Protein AF-A0A379VLS4-F1 (afdb_monomer)

Nearest PDB structures (foldseek):
  3vys-assembly1_B  TM=9.649E-01  e=8.022E-12  Thermococcus kodakarensis KOD1
  1n9g-assembly1_A  TM=3.767E-01  e=4.048E-01  Candida tropicalis
  4w99-assembly1_B  TM=3.694E-01  e=4.615E-01  Candida tropicalis
  4was-assembly2_C-2  TM=3.871E-01  e=5.617E-01  Candida tropicalis
  9jqf-assembly1_A  TM=4.203E-01  e=7.301E-01  Campylobacter jejuni

Secondary structure (DSSP, 8-state):
--S--B------HHHHHHHHHHSTT-----EEEEHHHHHHHTTGGGHHHHHHH---EEEE-SSHHHHHHHHHHHHHHHHTT---EEETTTTT--TT--HHHHHHHHHHEEE-S-EEETTTEEETT--EEE-GGGGGGBHHHHH------S-------TT---

InterPro domains:
  IPR002780 Hydrogenase formation HypD protein [PF01924] (2-148)
  IPR002780 Hydrogenase formation HypD protein [PTHR30149] (2-149)
  IPR002780 Hydrogenase formation HypD protein [TIGR00075] (2-152)
  IPR042243 HypD, domain 1 [G3DSA:3.40.50.11750] (2-98)

Solvent-accessible surface area (backbone atoms only — not comparable to full-atom values): 9445 Å² total; per-residue (Å²): 137,92,86,65,67,44,77,72,78,59,78,58,67,65,55,50,55,49,55,52,68,69,40,91,83,55,85,75,73,60,44,81,40,62,37,75,62,26,30,40,55,11,54,63,74,51,44,58,44,18,73,76,67,62,25,26,33,22,32,14,45,87,50,75,67,36,44,53,51,26,50,49,54,52,51,53,30,57,75,68,74,47,45,50,75,45,66,69,29,56,93,71,33,42,56,77,26,31,64,69,59,49,50,56,46,57,67,44,36,41,76,51,55,60,28,79,40,90,72,73,46,73,40,72,65,35,13,42,42,62,26,83,93,45,44,88,29,34,34,56,80,71,66,58,73,76,77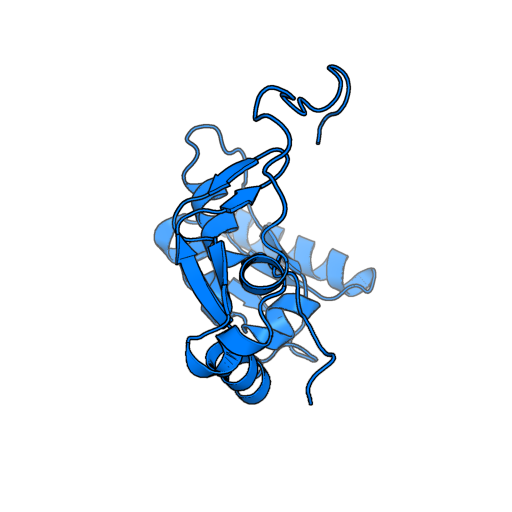,72,71,93,80,66,78,80,61,57,58,99,84,54,94,90

pLDDT: mean 89.4, std 14.25, range [38.03, 98.62]

Organism: Salmonella enterica I (NCBI:txid59201)

Foldseek 3Di:
DQPAADADPDWDDLLVVVLLLPPPPRPAQAEAAEQPVLLAAAQQSCFCCCVVRVHAYEDFYDDPVRVVVRVVVNVVCVVVSHHGYYYSPVVRGHRRHDPVNVVVCVQFKDFDAWDQDVPSGIRGSTDIDTDPVNCSRHPCVVVVDPDPPPPPPVPPPPPDPD

Mean predicted aligned error: 6.25 Å

Radius of gyration: 18.75 Å; Cα contacts (8 Å, |Δi|>4): 234; chains: 1; bounding box: 45×38×51 Å

Structure (mmCIF, N/CA/C/O backbone):
data_AF-A0A379VLS4-F1
#
_entry.id   AF-A0A379VLS4-F1
#
loop_
_atom_site.group_PDB
_atom_site.id
_atom_site.type_symbol
_atom_site.label_atom_id
_atom_site.label_alt_id
_atom_site.label_comp_id
_atom_site.label_asym_id
_atom_site.label_entity_id
_atom_site.label_seq_id
_atom_site.pdbx_PDB_ins_code
_atom_site.Cartn_x
_atom_site.Cartn_y
_atom_site.Cartn_z
_atom_site.occupancy
_atom_site.B_iso_or_equiv
_atom_site.auth_seq_id
_atom_site.auth_comp_id
_atom_site.auth_asym_id
_atom_site.auth_atom_id
_atom_site.pdbx_PDB_model_num
ATOM 1 N N . MET A 1 1 ? 10.673 1.937 -29.625 1.00 67.00 1 MET A N 1
ATOM 2 C CA . MET A 1 1 ? 10.418 3.346 -29.246 1.00 67.00 1 MET A CA 1
ATOM 3 C C . MET A 1 1 ? 11.750 3.988 -28.881 1.00 67.00 1 MET A C 1
ATOM 5 O O . MET A 1 1 ? 12.543 3.306 -28.250 1.00 67.00 1 MET A O 1
ATOM 9 N N . ARG A 1 2 ? 12.040 5.216 -29.335 1.00 85.44 2 ARG A N 1
ATOM 10 C CA . ARG A 1 2 ? 13.337 5.902 -29.092 1.00 85.44 2 ARG A CA 1
ATOM 11 C C . ARG A 1 2 ? 13.199 7.279 -28.425 1.00 85.44 2 ARG A C 1
ATOM 13 O O . ARG A 1 2 ? 14.194 7.945 -28.205 1.00 85.44 2 ARG A O 1
ATOM 20 N N . ASN A 1 3 ? 11.975 7.712 -28.157 1.00 93.44 3 ASN A N 1
ATOM 21 C CA . ASN A 1 3 ? 11.623 9.060 -27.710 1.00 93.44 3 ASN A CA 1
ATOM 22 C C . ASN A 1 3 ? 10.616 9.020 -26.549 1.00 93.44 3 ASN A C 1
ATOM 24 O O . ASN A 1 3 ? 9.793 9.919 -26.408 1.00 93.44 3 ASN A O 1
ATOM 28 N N . PHE A 1 4 ? 10.645 7.942 -25.768 1.00 96.00 4 PHE A N 1
ATOM 29 C CA . PHE A 1 4 ? 9.843 7.779 -24.564 1.00 96.00 4 PHE A CA 1
ATOM 30 C C . PHE A 1 4 ? 10.801 7.620 -23.390 1.00 96.00 4 PHE A C 1
ATOM 32 O O . PHE A 1 4 ? 11.664 6.744 -23.432 1.00 96.00 4 PHE A O 1
ATOM 39 N N . TYR A 1 5 ? 10.639 8.471 -22.382 1.00 95.88 5 TYR A N 1
ATOM 40 C CA . TYR A 1 5 ? 11.422 8.461 -21.155 1.00 95.88 5 TYR A CA 1
ATOM 41 C C . TYR A 1 5 ? 10.484 8.664 -19.970 1.00 95.88 5 TYR A C 1
ATOM 43 O O . TYR A 1 5 ? 9.456 9.332 -20.092 1.00 95.88 5 TYR A O 1
ATOM 51 N N . PHE A 1 6 ? 10.855 8.095 -18.835 1.00 94.50 6 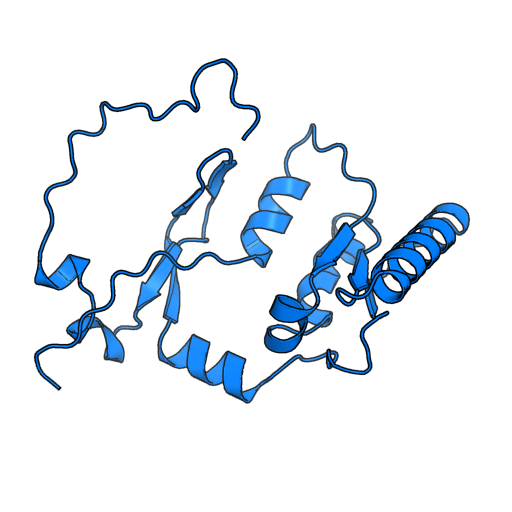PHE A N 1
ATOM 52 C CA . PHE A 1 6 ? 10.087 8.083 -17.609 1.00 94.50 6 PHE A CA 1
ATOM 53 C C . PHE A 1 6 ? 10.977 8.549 -16.458 1.00 94.50 6 PHE A C 1
ATOM 55 O O . PHE A 1 6 ? 12.051 7.998 -16.226 1.00 94.50 6 PHE A O 1
ATOM 62 N N . PHE A 1 7 ? 10.533 9.589 -15.760 1.00 93.81 7 PHE A N 1
ATOM 63 C CA . PHE A 1 7 ? 11.166 10.073 -14.539 1.00 93.81 7 PHE A CA 1
ATOM 64 C C . PHE A 1 7 ? 10.429 9.446 -13.354 1.00 93.81 7 PHE A C 1
ATOM 66 O O . PHE A 1 7 ? 9.280 9.801 -13.082 1.00 93.81 7 PHE A O 1
ATOM 73 N N . CYS A 1 8 ? 11.052 8.457 -12.712 1.00 92.19 8 CYS A N 1
ATOM 74 C CA . CYS A 1 8 ? 10.392 7.636 -11.705 1.00 92.19 8 CYS A CA 1
ATOM 75 C C . CYS A 1 8 ? 10.401 8.321 -10.338 1.00 92.19 8 CYS A C 1
ATOM 77 O O . CYS A 1 8 ? 11.414 8.343 -9.656 1.00 92.19 8 CYS A O 1
ATOM 79 N N . GLN A 1 9 ? 9.246 8.849 -9.938 1.00 90.31 9 GLN A N 1
ATOM 80 C CA . GLN A 1 9 ? 8.996 9.378 -8.590 1.00 90.31 9 GLN A CA 1
ATOM 81 C C . GLN A 1 9 ? 7.806 8.674 -7.934 1.00 90.31 9 GLN A C 1
ATOM 83 O O . GLN A 1 9 ? 7.032 9.266 -7.181 1.00 90.31 9 GLN A O 1
ATOM 88 N N . HIS A 1 10 ? 7.599 7.407 -8.296 1.00 92.69 10 HIS A N 1
ATOM 89 C CA . HIS A 1 10 ? 6.593 6.585 -7.649 1.00 92.69 10 HIS A CA 1
ATOM 90 C C . HIS A 1 10 ? 6.962 6.349 -6.189 1.00 92.69 10 HIS A C 1
ATOM 92 O O . HIS A 1 10 ? 8.130 6.255 -5.821 1.00 92.69 10 HIS A O 1
ATOM 98 N N . ILE A 1 11 ? 5.925 6.221 -5.375 1.00 89.25 11 ILE A N 1
ATOM 99 C CA . ILE A 1 11 ? 6.031 5.994 -3.945 1.00 89.25 11 ILE A CA 1
ATOM 100 C C . ILE A 1 11 ? 5.270 4.729 -3.563 1.00 89.25 11 ILE A C 1
ATOM 102 O O . ILE A 1 11 ? 4.217 4.426 -4.128 1.00 89.25 11 ILE A O 1
ATOM 106 N N . THR A 1 12 ? 5.788 3.997 -2.583 1.00 88.56 12 THR A N 1
ATOM 107 C CA . THR A 1 12 ? 5.149 2.786 -2.058 1.00 88.56 12 THR A CA 1
ATOM 108 C C . THR A 1 12 ? 4.468 3.058 -0.729 1.00 88.56 12 THR A C 1
ATOM 110 O O . THR A 1 12 ? 5.078 3.611 0.179 1.00 88.56 12 THR A O 1
ATOM 113 N N . LEU A 1 13 ? 3.222 2.611 -0.581 1.00 89.94 13 LEU A N 1
ATOM 114 C CA . LEU A 1 13 ? 2.446 2.845 0.637 1.00 89.94 13 LEU A CA 1
ATOM 115 C C . LEU A 1 13 ? 2.950 2.026 1.839 1.00 89.94 13 LEU A C 1
ATOM 117 O O . LEU A 1 13 ? 3.012 2.544 2.949 1.00 89.94 13 LEU A O 1
ATOM 121 N N . ILE A 1 14 ? 3.299 0.754 1.626 1.00 90.94 14 ILE A N 1
ATOM 122 C CA . ILE A 1 14 ? 3.570 -0.193 2.720 1.00 90.94 14 ILE A CA 1
ATOM 123 C C . ILE A 1 14 ? 4.807 0.187 3.558 1.00 90.94 14 ILE A C 1
ATOM 125 O O . ILE A 1 14 ? 4.653 0.291 4.777 1.00 90.94 14 ILE A O 1
ATOM 129 N N . PRO A 1 15 ? 5.991 0.473 2.972 1.00 88.88 15 PRO A N 1
ATOM 130 C CA . PRO A 1 15 ? 7.151 0.928 3.747 1.00 88.88 15 PRO A CA 1
ATOM 131 C C . PRO A 1 15 ? 6.874 2.217 4.525 1.00 88.88 15 PRO A C 1
ATOM 133 O O . PRO A 1 15 ? 7.304 2.362 5.664 1.00 88.88 15 PRO A O 1
ATOM 136 N N . THR A 1 16 ? 6.083 3.124 3.954 1.00 88.19 16 THR A N 1
ATOM 137 C CA . THR A 1 16 ? 5.726 4.395 4.594 1.00 88.19 16 THR A CA 1
ATOM 138 C C . THR A 1 16 ? 4.814 4.207 5.792 1.00 88.19 16 THR A C 1
ATOM 140 O O . THR A 1 16 ? 5.050 4.811 6.834 1.00 88.19 16 THR A O 1
ATOM 143 N N . LEU A 1 17 ? 3.792 3.352 5.679 1.00 92.19 17 LEU A N 1
ATOM 144 C CA . LEU A 1 17 ? 2.924 3.026 6.813 1.00 92.19 17 LEU A CA 1
ATOM 145 C C . LEU A 1 17 ? 3.714 2.362 7.944 1.00 92.19 17 LEU A C 1
ATOM 147 O O . LEU A 1 17 ? 3.497 2.693 9.106 1.00 92.19 17 LEU A O 1
ATOM 151 N N . ARG A 1 18 ? 4.652 1.468 7.608 1.00 91.81 18 ARG A N 1
ATOM 152 C CA . ARG A 1 18 ? 5.545 0.847 8.591 1.00 91.81 18 ARG A CA 1
ATOM 153 C C . ARG A 1 18 ? 6.436 1.885 9.275 1.00 91.81 18 ARG A C 1
ATOM 155 O O . ARG A 1 18 ? 6.416 1.966 10.497 1.00 91.81 18 ARG A O 1
ATOM 162 N N . SER A 1 19 ? 7.119 2.729 8.502 1.00 89.44 19 SER A N 1
ATOM 163 C CA . SER A 1 19 ? 7.970 3.800 9.035 1.00 89.44 19 SER A CA 1
ATOM 164 C C . SER A 1 19 ? 7.198 4.742 9.966 1.00 89.44 19 SER A C 1
ATOM 166 O O . SER A 1 19 ? 7.687 5.088 11.037 1.00 89.44 19 SER A O 1
ATOM 168 N N . LEU A 1 20 ? 5.961 5.104 9.609 1.00 89.75 20 LEU A N 1
ATOM 169 C CA . LEU A 1 20 ? 5.087 5.927 10.446 1.00 89.75 20 LEU A CA 1
ATOM 170 C C . LEU A 1 20 ? 4.716 5.234 11.767 1.00 89.75 20 LEU A C 1
ATOM 172 O O . LEU A 1 20 ? 4.676 5.879 12.810 1.00 89.75 20 LEU A O 1
ATOM 176 N N . LEU A 1 21 ? 4.443 3.929 11.729 1.00 92.75 21 LEU A N 1
ATOM 177 C CA . LEU A 1 21 ? 4.068 3.139 12.904 1.00 92.75 21 LEU A CA 1
ATOM 178 C C . LEU A 1 21 ? 5.242 2.807 13.832 1.00 92.75 21 LEU A C 1
ATOM 180 O O . LEU A 1 21 ? 5.027 2.548 15.016 1.00 92.75 21 LEU A O 1
ATOM 184 N N . GLU A 1 22 ? 6.466 2.823 13.313 1.00 91.75 22 GLU A N 1
ATOM 185 C CA . GLU A 1 22 ? 7.695 2.603 14.082 1.00 91.75 22 GLU A CA 1
ATOM 186 C C . GLU A 1 22 ? 8.163 3.863 14.827 1.00 91.75 22 GLU A C 1
ATOM 188 O O . GLU A 1 22 ? 8.983 3.769 15.742 1.00 91.75 22 GLU A O 1
ATOM 193 N N . GLN A 1 23 ? 7.619 5.040 14.498 1.00 89.06 23 GLN A N 1
ATOM 194 C CA . GLN A 1 23 ? 7.925 6.274 15.222 1.00 89.06 23 GLN A CA 1
ATOM 195 C C . GLN A 1 23 ? 7.382 6.201 16.660 1.00 89.06 23 GLN A C 1
ATOM 197 O O . GLN A 1 23 ? 6.189 5.955 16.851 1.00 89.06 23 GLN A O 1
ATOM 202 N N . PRO A 1 24 ? 8.213 6.428 17.694 1.00 82.88 24 PRO A N 1
ATOM 203 C CA . PRO A 1 24 ? 7.825 6.226 19.093 1.00 82.88 24 PRO A CA 1
ATOM 204 C C . PRO A 1 24 ? 6.714 7.173 19.569 1.00 82.88 24 PRO A C 1
ATOM 206 O O . PRO A 1 24 ? 6.020 6.873 20.537 1.00 82.88 24 PRO A O 1
ATOM 209 N N . ASP A 1 25 ? 6.546 8.311 18.903 1.00 85.44 25 ASP A N 1
ATOM 210 C CA . ASP A 1 25 ? 5.546 9.338 19.174 1.00 85.44 25 ASP A CA 1
ATOM 211 C C . ASP A 1 25 ? 4.328 9.268 18.235 1.00 85.44 25 ASP A C 1
ATOM 213 O O . ASP A 1 25 ? 3.496 10.180 18.238 1.00 85.44 25 ASP A O 1
ATOM 217 N N . ASN A 1 26 ? 4.166 8.184 17.462 1.00 86.81 26 ASN A N 1
ATOM 218 C CA . ASN A 1 26 ? 2.982 8.034 16.621 1.00 86.81 26 ASN A CA 1
ATOM 219 C C . ASN A 1 26 ? 1.712 7.848 17.476 1.00 86.81 26 ASN A C 1
ATOM 221 O O . ASN A 1 26 ? 1.582 6.921 18.274 1.00 86.81 26 ASN A O 1
ATOM 225 N N . GLY A 1 27 ? 0.752 8.757 17.303 1.00 89.38 27 GLY A N 1
ATOM 226 C CA . GLY A 1 27 ? -0.535 8.755 18.009 1.00 89.38 27 GLY A CA 1
ATOM 227 C C . GLY A 1 27 ? -1.655 8.030 17.261 1.00 89.38 27 GLY A C 1
ATOM 228 O O . GLY A 1 27 ? -2.819 8.382 17.434 1.00 89.38 27 GLY A O 1
ATOM 229 N N . ILE A 1 28 ? -1.331 7.091 16.365 1.00 94.50 28 ILE A N 1
ATOM 230 C CA . ILE A 1 28 ? -2.324 6.495 15.464 1.00 94.50 28 ILE A CA 1
ATOM 231 C C . ILE A 1 28 ? -3.012 5.314 16.142 1.00 94.50 28 ILE A C 1
ATOM 233 O O . ILE A 1 28 ? -2.405 4.289 16.441 1.00 94.50 28 ILE A O 1
ATOM 237 N N . ASP A 1 29 ? -4.318 5.448 16.352 1.00 94.88 29 ASP A N 1
ATOM 238 C CA . ASP A 1 29 ? -5.135 4.428 17.005 1.00 94.88 29 ASP A CA 1
ATOM 239 C C . ASP A 1 29 ? -5.713 3.373 16.067 1.00 94.88 29 ASP A C 1
ATOM 241 O O . ASP A 1 29 ? -6.042 2.280 16.535 1.00 94.88 29 ASP A O 1
ATOM 245 N N . ALA A 1 30 ? -5.902 3.734 14.799 1.00 97.12 30 ALA A N 1
ATOM 246 C CA . ALA A 1 30 ? -6.613 2.972 13.781 1.00 97.12 30 ALA A CA 1
ATOM 247 C C . ALA A 1 30 ? -6.367 3.579 12.389 1.00 97.12 30 ALA A C 1
ATOM 249 O O . ALA A 1 30 ? -6.048 4.766 12.279 1.00 97.12 30 ALA A O 1
ATOM 250 N N . PHE A 1 31 ? -6.586 2.796 11.331 1.00 97.25 31 PHE A N 1
ATOM 251 C CA . PHE A 1 31 ? -6.452 3.249 9.945 1.00 97.25 31 PHE A CA 1
ATOM 252 C C . PHE A 1 31 ? -7.742 3.080 9.150 1.00 97.25 31 PHE A C 1
ATOM 254 O O . PHE A 1 31 ? -8.329 2.001 9.108 1.00 97.25 31 PHE A O 1
ATOM 261 N N . LEU A 1 32 ? -8.117 4.126 8.419 1.00 96.94 32 LEU A N 1
ATOM 262 C CA . LEU A 1 32 ? -9.068 4.023 7.319 1.00 96.94 32 LEU A CA 1
ATOM 263 C C . LEU A 1 32 ? -8.272 4.010 6.010 1.00 96.94 32 LEU A C 1
ATOM 265 O O . LEU A 1 32 ? -7.754 5.039 5.575 1.00 96.94 32 LEU A O 1
ATOM 269 N N . ALA A 1 33 ? -8.104 2.828 5.425 1.00 94.81 33 ALA A N 1
ATOM 270 C CA . ALA A 1 33 ? -7.263 2.625 4.254 1.00 94.81 33 ALA A CA 1
ATOM 271 C C . ALA A 1 33 ? -8.002 2.979 2.949 1.00 94.81 33 ALA A C 1
ATOM 273 O O . ALA A 1 33 ? -9.193 2.682 2.803 1.00 94.81 33 ALA A O 1
ATOM 274 N N . PRO A 1 34 ? -7.306 3.588 1.971 1.00 87.50 34 PRO A N 1
ATOM 275 C CA . PRO A 1 34 ? -7.923 4.062 0.741 1.00 87.50 34 PRO A CA 1
ATOM 276 C C . PRO A 1 34 ? -8.294 2.909 -0.196 1.00 87.50 34 PRO A C 1
ATOM 278 O O . PRO A 1 34 ? -7.485 2.018 -0.473 1.00 87.50 34 PRO A O 1
ATOM 281 N N . GLY A 1 35 ? -9.490 2.977 -0.781 1.00 88.12 35 GLY A N 1
ATOM 282 C CA . GLY A 1 35 ? -9.990 1.953 -1.694 1.00 88.12 35 GLY A CA 1
ATOM 283 C C . GLY A 1 35 ? -9.120 1.716 -2.934 1.00 88.12 35 GLY A C 1
ATOM 284 O O . GLY A 1 35 ? -8.790 0.574 -3.224 1.00 88.12 35 GLY A O 1
ATOM 285 N N . HIS A 1 36 ? -8.706 2.763 -3.661 1.00 93.62 36 HIS A N 1
ATOM 286 C CA . HIS A 1 36 ? -8.038 2.604 -4.968 1.00 93.62 36 HIS A CA 1
ATOM 287 C C . HIS A 1 36 ? -6.679 1.897 -4.901 1.00 93.62 36 HIS A C 1
ATOM 289 O O . HIS A 1 36 ? -6.403 1.037 -5.731 1.00 93.62 36 HIS A O 1
ATOM 295 N N . VAL A 1 37 ? -5.839 2.222 -3.914 1.00 94.12 37 VAL A N 1
ATOM 296 C CA . VAL A 1 37 ? -4.557 1.518 -3.733 1.00 94.12 37 VAL A CA 1
ATOM 297 C C . VAL A 1 37 ? -4.820 0.058 -3.372 1.00 94.12 37 VAL A C 1
ATOM 299 O O . VAL A 1 37 ? -4.214 -0.846 -3.943 1.00 94.12 37 VAL A O 1
ATOM 302 N N . SER A 1 38 ? -5.796 -0.170 -2.494 1.00 96.31 38 SER A N 1
ATOM 303 C CA . SER A 1 38 ? -6.195 -1.505 -2.046 1.00 96.31 38 SER A CA 1
ATOM 304 C C . SER A 1 38 ? -6.781 -2.360 -3.175 1.00 96.31 38 SER A C 1
ATOM 306 O O . SER A 1 38 ? -6.597 -3.568 -3.164 1.00 96.31 38 SER A O 1
ATOM 308 N N . MET A 1 39 ? -7.397 -1.773 -4.210 1.00 96.25 39 MET A N 1
ATOM 309 C CA . MET A 1 39 ? -7.795 -2.529 -5.412 1.00 96.25 39 MET A CA 1
ATOM 310 C C . MET A 1 39 ? -6.596 -3.174 -6.114 1.00 96.25 39 MET A C 1
ATOM 312 O O . MET A 1 39 ? -6.739 -4.228 -6.732 1.00 96.25 39 MET A O 1
ATOM 316 N N . VAL A 1 40 ? -5.422 -2.538 -6.045 1.00 96.75 40 VAL A N 1
ATOM 317 C CA . VAL A 1 40 ? -4.194 -3.059 -6.648 1.00 96.75 40 VAL A CA 1
ATOM 318 C C . VAL A 1 40 ? -3.531 -4.053 -5.709 1.00 96.75 40 VAL A C 1
ATOM 320 O O . VAL A 1 40 ? -3.298 -5.182 -6.123 1.00 96.75 40 VAL A O 1
ATOM 323 N N . ILE A 1 41 ? -3.251 -3.666 -4.462 1.00 95.94 41 ILE A N 1
ATOM 324 C CA . ILE A 1 41 ? -2.409 -4.458 -3.544 1.00 95.94 41 ILE A CA 1
ATOM 325 C C . ILE A 1 41 ? -3.182 -5.456 -2.672 1.00 95.94 41 ILE A C 1
ATOM 327 O O . ILE A 1 41 ? -2.571 -6.289 -2.014 1.00 95.94 41 ILE A O 1
ATOM 331 N N . GLY A 1 42 ? -4.511 -5.374 -2.665 1.00 96.94 42 GLY A N 1
ATOM 332 C CA . GLY A 1 42 ? -5.364 -6.186 -1.808 1.00 96.94 42 GLY A CA 1
ATOM 333 C C . GLY A 1 42 ? -5.411 -5.704 -0.363 1.00 96.94 42 GLY A C 1
ATOM 334 O O . GLY A 1 42 ? -4.799 -4.702 0.012 1.00 96.94 42 GLY A O 1
ATOM 335 N N . THR A 1 43 ? -6.170 -6.416 0.464 1.00 96.94 43 THR A N 1
ATOM 336 C CA . THR A 1 43 ? -6.242 -6.160 1.907 1.00 96.94 43 THR A CA 1
ATOM 337 C C . THR A 1 43 ? -5.147 -6.890 2.677 1.00 96.94 43 THR A C 1
ATOM 339 O O . THR A 1 43 ? -4.693 -6.394 3.704 1.00 96.94 43 THR A O 1
ATOM 342 N N . GLU A 1 44 ? -4.680 -8.035 2.170 1.00 96.06 44 GLU A N 1
ATOM 343 C CA . GLU A 1 44 ? -3.632 -8.845 2.808 1.00 96.06 44 GLU A CA 1
ATOM 344 C C . GLU A 1 44 ? -2.318 -8.072 2.990 1.00 96.06 44 GLU A C 1
ATOM 346 O O . GLU A 1 44 ? -1.628 -8.245 3.995 1.00 96.06 44 GLU A O 1
ATOM 3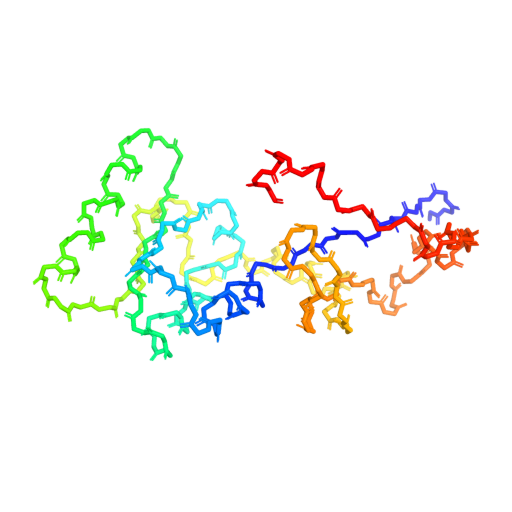51 N N . ALA A 1 45 ? -2.011 -7.142 2.077 1.00 95.38 45 ALA A N 1
ATOM 352 C CA . ALA A 1 45 ? -0.839 -6.272 2.163 1.00 95.38 45 ALA A CA 1
ATOM 353 C C . ALA A 1 45 ? -0.791 -5.424 3.451 1.00 95.38 45 ALA A C 1
ATOM 355 O O . ALA A 1 45 ? 0.286 -4.990 3.860 1.00 95.38 45 ALA A O 1
ATOM 356 N N . TYR A 1 46 ? -1.933 -5.201 4.109 1.00 96.94 46 TYR A N 1
ATOM 357 C CA . TYR A 1 46 ? -2.027 -4.436 5.353 1.00 96.94 46 TYR A CA 1
ATOM 358 C C . TYR A 1 46 ? -1.992 -5.297 6.619 1.00 96.94 46 TYR A C 1
ATOM 360 O O . TYR A 1 46 ? -1.991 -4.741 7.715 1.00 96.94 46 TYR A O 1
ATOM 368 N N . GLN A 1 47 ? -1.960 -6.630 6.513 1.00 96.94 47 GLN A N 1
ATOM 369 C CA . GLN A 1 47 ? -2.128 -7.527 7.665 1.00 96.94 47 GLN A CA 1
ATOM 370 C C . GLN A 1 47 ? -1.105 -7.281 8.783 1.00 96.94 47 GLN A C 1
ATOM 372 O O . GLN A 1 47 ? -1.422 -7.421 9.965 1.00 96.94 47 GLN A O 1
ATOM 377 N N . PHE A 1 48 ? 0.100 -6.845 8.413 1.00 96.69 48 PHE A N 1
ATOM 378 C CA . PHE A 1 48 ? 1.163 -6.488 9.349 1.00 96.69 48 PHE A CA 1
ATOM 379 C C . PHE A 1 48 ? 0.763 -5.357 10.316 1.00 96.69 48 PHE A C 1
ATOM 381 O O . PHE A 1 48 ? 1.256 -5.305 11.434 1.00 96.69 48 PHE A O 1
ATOM 388 N N . ILE A 1 49 ? -0.147 -4.457 9.928 1.00 97.00 49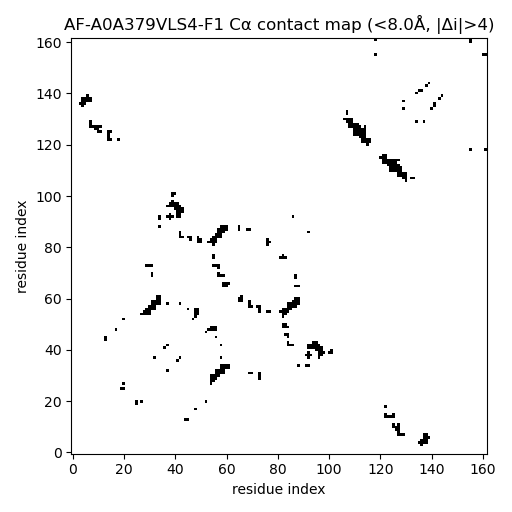 ILE A N 1
ATOM 389 C CA . ILE A 1 49 ? -0.582 -3.332 10.771 1.00 97.00 49 ILE A CA 1
ATOM 390 C C . ILE A 1 49 ? -1.350 -3.852 11.989 1.00 97.00 49 ILE A C 1
ATOM 392 O O . ILE A 1 49 ? -1.100 -3.437 13.123 1.00 97.00 49 ILE A O 1
ATOM 396 N N . ALA A 1 50 ? -2.247 -4.811 11.765 1.00 97.12 50 ALA A N 1
ATOM 397 C CA . ALA A 1 50 ? -2.979 -5.450 12.844 1.00 97.12 50 ALA A CA 1
ATOM 398 C C . ALA A 1 50 ? -2.082 -6.407 13.645 1.00 97.12 50 ALA A C 1
ATOM 400 O O . ALA A 1 50 ? -2.135 -6.390 14.873 1.00 97.12 50 ALA A O 1
ATOM 401 N N . ALA A 1 51 ? -1.262 -7.215 12.962 1.00 97.44 51 ALA A N 1
ATOM 402 C CA . ALA A 1 51 ? -0.452 -8.266 13.580 1.00 97.44 51 ALA A CA 1
ATOM 403 C C . ALA A 1 51 ? 0.756 -7.737 14.372 1.00 97.44 51 ALA A C 1
ATOM 405 O O . ALA A 1 51 ? 0.989 -8.186 15.493 1.00 97.44 51 ALA A O 1
ATOM 406 N N . ASP A 1 52 ? 1.499 -6.781 13.811 1.00 97.00 52 ASP A N 1
ATOM 407 C CA . ASP A 1 52 ? 2.759 -6.296 14.385 1.00 97.00 52 ASP A CA 1
ATOM 408 C C . ASP A 1 52 ? 2.525 -5.088 15.308 1.00 97.00 52 ASP A C 1
ATOM 410 O O . ASP A 1 52 ? 3.197 -4.941 16.327 1.00 97.00 52 ASP A O 1
ATOM 414 N N . PHE A 1 53 ? 1.565 -4.219 14.961 1.00 96.19 53 PHE A N 1
ATOM 415 C CA . PHE A 1 53 ? 1.354 -2.930 15.638 1.00 96.19 53 PHE A CA 1
ATOM 416 C C . PHE A 1 53 ? 0.049 -2.844 16.440 1.00 96.19 53 PHE A C 1
ATOM 418 O O . PHE A 1 53 ? -0.194 -1.830 17.098 1.00 96.19 53 PHE A O 1
ATOM 425 N N . ASN A 1 54 ? -0.792 -3.885 16.401 1.00 96.50 54 ASN A N 1
ATOM 426 C CA . ASN A 1 54 ? -2.095 -3.928 17.070 1.00 96.50 54 ASN A CA 1
ATOM 427 C C . ASN A 1 54 ? -2.977 -2.702 16.755 1.00 96.50 54 ASN A C 1
ATOM 429 O O . ASN A 1 54 ? -3.640 -2.146 17.639 1.00 96.50 54 ASN A O 1
ATOM 433 N N . ARG A 1 55 ? -2.947 -2.242 15.496 1.00 97.25 55 ARG A N 1
ATOM 434 C CA . ARG A 1 55 ? -3.801 -1.153 15.007 1.00 97.25 55 ARG A CA 1
ATOM 435 C C . ARG A 1 55 ? -4.880 -1.724 14.078 1.00 97.25 55 ARG A C 1
ATOM 437 O O . ARG A 1 55 ? -4.525 -2.286 13.042 1.00 97.25 55 ARG A O 1
ATOM 444 N N . PRO A 1 56 ? -6.180 -1.576 14.399 1.00 98.19 56 PRO A N 1
ATOM 445 C CA . PRO A 1 56 ? -7.242 -1.995 13.494 1.00 98.19 56 PRO A CA 1
ATOM 446 C C . PRO A 1 56 ? -7.214 -1.159 12.213 1.00 98.19 56 PRO A C 1
ATOM 448 O O . PRO A 1 56 ? -6.881 0.034 12.232 1.00 98.19 56 PRO A O 1
ATOM 451 N N . LEU A 1 57 ? -7.588 -1.784 11.100 1.00 98.31 57 LEU A N 1
ATOM 452 C CA . LEU A 1 57 ? -7.625 -1.143 9.793 1.00 98.31 57 LEU A CA 1
ATOM 453 C C . LEU A 1 57 ? -8.881 -1.556 9.037 1.00 98.31 57 LEU A C 1
ATOM 455 O O . LEU A 1 57 ? -9.216 -2.735 8.970 1.00 98.31 57 LEU A O 1
ATOM 459 N N . VAL A 1 58 ? -9.544 -0.589 8.410 1.00 98.50 58 VAL A N 1
ATOM 460 C CA . VAL A 1 58 ? -10.665 -0.847 7.503 1.00 98.50 58 VAL A CA 1
ATOM 461 C C . VAL A 1 58 ? -10.359 -0.230 6.147 1.00 98.50 58 VAL A C 1
ATOM 463 O O . VAL A 1 58 ? -10.105 0.969 6.052 1.00 98.50 58 VAL A O 1
ATOM 466 N N . VAL A 1 59 ? -10.405 -1.032 5.083 1.00 98.25 59 VAL A N 1
ATOM 467 C CA . VAL A 1 59 ? -10.409 -0.522 3.704 1.00 98.25 59 VAL A CA 1
ATOM 468 C C . VAL A 1 59 ? -11.810 -0.025 3.368 1.00 98.25 59 VAL A C 1
ATOM 470 O O . VAL A 1 59 ? -12.760 -0.807 3.422 1.00 98.25 59 VAL A O 1
ATOM 473 N N . ALA A 1 60 ? -11.931 1.246 2.983 1.00 97.94 60 ALA A N 1
ATOM 474 C CA . ALA A 1 60 ? -13.207 1.873 2.643 1.00 97.94 60 ALA A CA 1
ATOM 475 C C . ALA A 1 60 ? -13.220 2.476 1.231 1.00 97.94 60 ALA A C 1
ATOM 477 O O . ALA A 1 60 ? -12.181 2.803 0.644 1.00 97.94 60 ALA A O 1
ATOM 478 N N . GLY A 1 61 ? -14.429 2.604 0.685 1.00 95.94 61 GLY A N 1
ATOM 479 C CA . GLY A 1 61 ? -14.693 3.358 -0.536 1.00 95.94 61 GLY A CA 1
ATOM 480 C C . GLY A 1 61 ? -14.636 4.874 -0.327 1.00 95.94 61 GLY A C 1
ATOM 481 O O . GLY A 1 61 ? -14.210 5.373 0.712 1.00 95.94 61 GLY A O 1
ATOM 482 N N . PHE A 1 62 ? -15.061 5.616 -1.348 1.00 95.38 62 PHE A N 1
ATOM 483 C CA . PHE A 1 62 ? -14.998 7.085 -1.365 1.00 95.38 62 PHE A CA 1
ATOM 484 C C . PHE A 1 62 ? -16.374 7.750 -1.295 1.00 95.38 62 PHE A C 1
ATOM 486 O O . PHE A 1 62 ? -16.456 8.975 -1.217 1.00 95.38 62 PHE A O 1
ATOM 493 N N . GLU A 1 63 ? -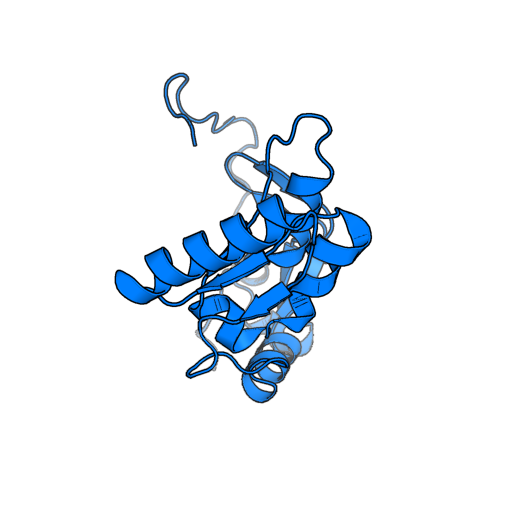17.450 6.963 -1.306 1.00 95.56 63 GLU A N 1
ATOM 494 C CA . GLU A 1 63 ? -18.785 7.500 -1.083 1.00 95.56 63 GLU A CA 1
ATOM 495 C C . GLU A 1 63 ? -18.964 7.862 0.399 1.00 95.56 63 GLU A C 1
ATOM 497 O O . GLU A 1 63 ? -18.401 7.193 1.271 1.00 95.56 63 GLU A O 1
ATOM 502 N N . PRO A 1 64 ? -19.784 8.874 0.734 1.00 96.31 64 PRO A N 1
ATOM 503 C CA . PRO A 1 64 ? -19.985 9.286 2.123 1.00 96.31 64 PRO A CA 1
ATOM 504 C C . PRO A 1 64 ? -20.390 8.135 3.055 1.00 96.31 64 PRO A C 1
ATOM 506 O O . PRO A 1 64 ? -19.910 8.052 4.183 1.00 96.31 64 PRO A O 1
ATOM 509 N N . LEU A 1 65 ? -21.242 7.222 2.578 1.00 97.19 65 LEU A N 1
ATOM 510 C CA . LEU A 1 65 ? -21.655 6.047 3.349 1.00 97.19 65 LEU A CA 1
ATOM 511 C C . LEU A 1 65 ? -20.532 5.022 3.516 1.00 97.19 65 LEU A C 1
ATOM 513 O O . LEU A 1 65 ? -20.458 4.401 4.573 1.00 97.19 65 LEU A O 1
ATOM 517 N N . ASP A 1 66 ? -19.652 4.879 2.522 1.00 97.00 66 ASP A N 1
ATOM 518 C CA . ASP A 1 66 ? -18.510 3.970 2.614 1.00 97.00 66 ASP A CA 1
ATOM 519 C C . ASP A 1 66 ? -17.561 4.420 3.738 1.00 97.00 66 ASP A C 1
ATOM 521 O O . ASP A 1 66 ? -17.153 3.621 4.583 1.00 97.00 66 ASP A O 1
ATOM 525 N N . LEU A 1 67 ? -17.286 5.727 3.807 1.00 96.69 67 LEU A N 1
ATOM 526 C CA . LEU A 1 67 ? -16.461 6.323 4.858 1.00 96.69 67 LEU A CA 1
ATOM 527 C C . LEU A 1 67 ? -17.109 6.199 6.241 1.00 96.69 67 LEU A C 1
ATOM 529 O O . LEU A 1 67 ? -16.449 5.779 7.190 1.00 96.69 67 LEU A O 1
ATOM 533 N N . LEU A 1 68 ? -18.397 6.541 6.365 1.00 98.06 68 LEU A N 1
ATOM 534 C CA . LEU A 1 68 ? -19.117 6.450 7.639 1.00 98.06 68 LEU A CA 1
ATOM 535 C C . LEU A 1 68 ? -19.150 5.014 8.164 1.00 98.06 68 LEU A C 1
ATOM 537 O O . LEU A 1 68 ? -18.867 4.788 9.338 1.00 98.06 68 LEU A O 1
ATOM 541 N N . GLN A 1 69 ? -19.448 4.045 7.299 1.00 98.25 69 GLN A N 1
ATOM 542 C CA . GLN A 1 69 ? -19.448 2.639 7.680 1.00 98.25 69 GLN A CA 1
ATOM 543 C C . GLN A 1 69 ? -18.045 2.171 8.079 1.00 98.25 69 GLN A C 1
ATOM 545 O O . GLN A 1 69 ? -17.904 1.495 9.094 1.00 98.25 69 GLN A O 1
ATOM 550 N N . GLY A 1 70 ? -17.006 2.566 7.336 1.00 98.25 70 GLY A N 1
ATOM 551 C CA . GLY A 1 70 ? -15.630 2.218 7.681 1.00 98.25 70 GLY A CA 1
ATOM 552 C C . GLY A 1 70 ? -15.207 2.752 9.054 1.00 98.25 70 GLY A C 1
ATOM 553 O O . GLY A 1 70 ? -14.579 2.034 9.828 1.00 98.25 70 GLY A O 1
ATOM 554 N N . VAL A 1 71 ? -15.619 3.974 9.406 1.00 98.19 71 VAL A N 1
ATOM 555 C CA . VAL A 1 71 ? -15.398 4.534 10.750 1.00 98.19 71 VAL A CA 1
ATOM 556 C C . VAL A 1 71 ? -16.168 3.756 11.819 1.00 98.19 71 VAL A C 1
ATOM 558 O O . VAL A 1 71 ? -15.599 3.465 12.868 1.00 98.19 71 VAL A O 1
ATOM 561 N N . VAL A 1 72 ? -17.430 3.389 11.569 1.00 98.56 72 VAL A N 1
ATOM 562 C CA . VAL A 1 72 ? -18.222 2.572 12.509 1.00 98.56 72 VAL A CA 1
ATOM 563 C C . VAL A 1 72 ? -17.531 1.236 12.785 1.00 98.56 72 VAL A C 1
ATOM 565 O O . VAL A 1 72 ? -17.333 0.901 13.949 1.00 98.56 72 VAL A O 1
ATOM 568 N N . MET A 1 73 ? -17.075 0.535 11.745 1.00 98.62 73 MET A N 1
ATOM 569 C CA . MET A 1 73 ? -16.355 -0.740 11.877 1.00 98.62 73 MET A CA 1
ATOM 570 C C . MET A 1 73 ? -15.079 -0.593 12.724 1.00 98.62 73 MET A C 1
ATOM 572 O O . MET A 1 73 ? -14.814 -1.406 13.608 1.00 98.62 73 MET A O 1
ATOM 576 N N . LEU A 1 74 ? -14.311 0.488 12.532 1.00 98.62 74 LEU A N 1
ATOM 577 C CA . LEU A 1 74 ? -13.137 0.774 13.367 1.00 98.62 74 LEU A CA 1
ATOM 578 C C . LEU A 1 74 ? -13.507 1.020 14.836 1.00 98.62 74 LEU A C 1
ATOM 580 O O . LEU A 1 74 ? -12.828 0.526 15.737 1.00 98.62 74 LEU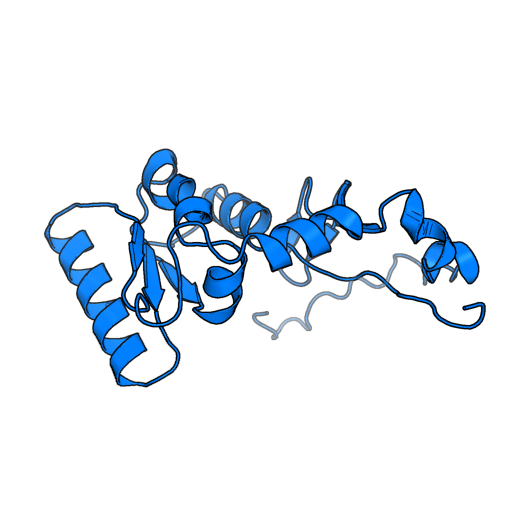 A O 1
ATOM 584 N N . VAL A 1 75 ? -14.572 1.784 15.091 1.00 98.44 75 VAL A N 1
ATOM 585 C CA . VAL A 1 75 ? -15.048 2.061 16.454 1.00 98.44 75 VAL A CA 1
ATOM 586 C C . VAL A 1 75 ? -15.506 0.774 17.141 1.00 98.44 75 VAL A C 1
ATOM 588 O O . VAL A 1 75 ? -15.151 0.550 18.297 1.00 98.44 75 VAL A O 1
ATOM 591 N N . GLU A 1 76 ? -16.234 -0.094 16.438 1.00 98.62 76 GLU A N 1
ATOM 592 C CA . GLU A 1 76 ? -16.672 -1.395 16.952 1.00 98.62 76 GLU A CA 1
ATOM 593 C C . GLU A 1 76 ? -15.482 -2.281 17.338 1.00 98.62 76 GLU A C 1
ATOM 595 O O . GLU A 1 76 ? -15.458 -2.815 18.450 1.00 98.62 76 GLU A O 1
ATOM 600 N N . GLN A 1 77 ? -14.449 -2.361 16.490 1.00 98.56 77 GLN A N 1
ATOM 601 C CA . GLN A 1 77 ? -13.214 -3.075 16.828 1.00 98.56 77 GLN A CA 1
ATOM 602 C C . GLN A 1 77 ? -12.541 -2.502 18.083 1.00 98.56 77 GLN A C 1
ATOM 604 O O . GLN A 1 77 ? -12.154 -3.261 18.974 1.00 98.56 77 GLN A O 1
ATOM 609 N N . LYS A 1 78 ? -12.447 -1.170 18.210 1.00 97.69 78 LYS A N 1
ATOM 610 C CA . LYS A 1 78 ? -11.847 -0.523 19.393 1.00 97.69 78 LYS A CA 1
ATOM 611 C C . LYS A 1 78 ? -12.640 -0.804 20.670 1.00 97.69 78 LYS A C 1
ATOM 613 O O . LYS A 1 78 ? -12.026 -1.083 21.697 1.00 97.69 78 LYS A O 1
ATOM 618 N N . ILE A 1 79 ? -13.974 -0.771 20.617 1.00 98.31 79 ILE A N 1
ATOM 619 C CA . ILE A 1 79 ? -14.844 -1.120 21.755 1.00 98.31 79 ILE A CA 1
ATOM 620 C C . ILE A 1 79 ? -14.657 -2.592 22.145 1.00 98.31 79 ILE A C 1
ATOM 622 O O . ILE A 1 79 ? -14.590 -2.910 23.331 1.00 98.31 79 ILE A O 1
ATOM 626 N N . ALA A 1 80 ? -14.536 -3.481 21.158 1.00 98.25 80 ALA A N 1
ATOM 627 C CA . ALA A 1 80 ? -14.325 -4.910 21.369 1.00 98.25 80 ALA A CA 1
ATOM 628 C C . ALA A 1 80 ? -12.875 -5.282 21.741 1.00 98.25 80 ALA A C 1
ATOM 630 O O . ALA A 1 80 ? -12.597 -6.458 21.970 1.00 98.25 80 ALA A O 1
ATOM 631 N N . ALA A 1 81 ? -11.956 -4.309 21.796 1.00 97.69 81 ALA A N 1
ATOM 632 C CA . ALA A 1 81 ? -10.518 -4.525 21.962 1.00 97.69 81 ALA A CA 1
ATOM 633 C C . ALA A 1 81 ? -9.929 -5.522 20.938 1.00 97.69 81 ALA A C 1
ATOM 635 O O . ALA A 1 81 ? -9.052 -6.325 21.260 1.00 97.69 81 ALA A O 1
ATOM 636 N N . LEU A 1 82 ? -10.418 -5.460 19.697 1.00 97.88 82 LEU A N 1
ATOM 637 C CA . LEU A 1 82 ? -9.938 -6.245 18.562 1.00 97.88 82 LEU A CA 1
ATOM 638 C C . LEU A 1 82 ? -9.069 -5.386 17.633 1.00 97.88 82 LEU A C 1
ATOM 640 O O . LEU A 1 82 ? -9.223 -4.167 17.550 1.00 97.88 82 LEU A O 1
ATOM 644 N N . SER A 1 83 ? -8.160 -6.049 16.921 1.00 98.19 83 SER A N 1
ATOM 645 C CA . SER A 1 83 ? -7.316 -5.448 15.889 1.00 98.19 83 SER A CA 1
ATOM 646 C C . SER A 1 83 ? -7.271 -6.380 14.686 1.00 98.19 83 SER A C 1
ATOM 648 O O . SER A 1 83 ? -6.599 -7.413 14.711 1.00 98.19 83 SER A O 1
ATOM 650 N N . GLN A 1 84 ? -8.043 -6.053 13.654 1.00 98.44 84 GLN A N 1
ATOM 651 C CA . GLN A 1 84 ? -8.156 -6.822 12.421 1.00 98.44 84 GLN A CA 1
ATOM 652 C C . GLN A 1 84 ? -8.131 -5.894 11.204 1.00 98.44 84 GLN A C 1
ATOM 654 O O . GLN A 1 84 ? -8.473 -4.711 11.286 1.00 98.44 84 GLN A O 1
ATOM 659 N N . VAL A 1 85 ? -7.727 -6.457 10.063 1.00 98.25 85 VAL A N 1
ATOM 660 C CA . VAL A 1 85 ? -7.926 -5.836 8.755 1.00 98.25 85 VAL A CA 1
ATOM 661 C C . VAL A 1 85 ? -9.301 -6.241 8.242 1.00 98.25 85 VAL A C 1
ATOM 663 O O . VAL A 1 85 ? -9.556 -7.414 7.977 1.00 98.25 85 VAL A O 1
ATOM 666 N N . GLU A 1 86 ? -10.183 -5.265 8.077 1.00 98.38 86 GLU A N 1
ATOM 667 C CA . GLU A 1 86 ? -11.512 -5.459 7.512 1.00 98.38 86 GLU A CA 1
ATOM 668 C C . GLU A 1 86 ? -11.664 -4.726 6.174 1.00 98.38 86 GLU A C 1
ATOM 670 O O . GLU A 1 86 ? -10.963 -3.762 5.859 1.00 98.38 86 GLU A O 1
ATOM 675 N N . ASN A 1 87 ? -12.608 -5.194 5.362 1.00 98.25 87 ASN A N 1
ATOM 676 C CA . ASN A 1 87 ? -12.845 -4.684 4.018 1.00 98.25 87 ASN A CA 1
ATOM 677 C C . ASN A 1 87 ? -14.306 -4.240 3.899 1.00 98.25 87 ASN A C 1
ATOM 679 O O . ASN A 1 87 ? -15.194 -5.047 3.620 1.00 98.25 87 ASN A O 1
ATOM 683 N N . GLN A 1 88 ? -14.559 -2.949 4.122 1.00 97.88 88 GLN A N 1
ATOM 684 C CA . GLN A 1 88 ? -15.864 -2.339 3.857 1.00 97.88 88 GLN A CA 1
ATOM 685 C C . GLN A 1 88 ? -16.122 -2.291 2.343 1.00 97.88 88 GLN A C 1
ATOM 687 O O . GLN A 1 88 ? -17.250 -2.469 1.885 1.00 97.88 88 GLN A O 1
ATOM 692 N N . TYR A 1 89 ? -15.058 -2.152 1.548 1.00 97.19 89 TYR A N 1
ATOM 693 C CA . TYR A 1 89 ? -15.131 -1.940 0.108 1.00 97.19 89 TYR A CA 1
ATOM 694 C C . TYR A 1 89 ? -15.089 -3.226 -0.742 1.00 97.19 89 TYR A C 1
ATOM 696 O O . TYR A 1 89 ? -14.657 -3.209 -1.900 1.00 97.19 89 TYR A O 1
ATOM 704 N N . ARG A 1 90 ? -15.595 -4.348 -0.205 1.00 95.00 90 ARG A N 1
ATOM 705 C CA . ARG A 1 90 ? -15.572 -5.691 -0.836 1.00 95.00 90 ARG A CA 1
ATOM 706 C C . ARG A 1 90 ? -16.136 -5.754 -2.252 1.00 95.00 90 ARG A C 1
ATOM 708 O O . ARG A 1 90 ? -15.757 -6.625 -3.026 1.00 95.00 90 ARG A O 1
ATOM 715 N N . ARG A 1 91 ? -17.038 -4.835 -2.611 1.00 94.56 91 ARG A N 1
ATOM 716 C CA . ARG A 1 91 ? -17.609 -4.755 -3.965 1.00 94.56 91 ARG A CA 1
ATOM 717 C C . ARG A 1 91 ? -16.579 -4.379 -5.039 1.00 94.56 91 ARG A C 1
ATOM 719 O O . ARG A 1 91 ? -16.862 -4.577 -6.215 1.00 94.56 91 ARG A O 1
ATOM 726 N N . VAL A 1 92 ? -15.430 -3.810 -4.656 1.00 95.12 92 VAL A N 1
ATOM 727 C CA . VAL A 1 92 ? -14.372 -3.394 -5.596 1.00 95.12 92 VAL A CA 1
ATOM 728 C C . VAL A 1 92 ? -12.988 -3.916 -5.218 1.00 95.12 92 VAL A C 1
ATOM 730 O O . VAL A 1 92 ? -12.178 -4.128 -6.112 1.00 95.12 92 VAL A O 1
ATOM 733 N N . VAL A 1 93 ? -12.700 -4.123 -3.931 1.00 96.81 93 VAL A N 1
ATOM 734 C CA . VAL A 1 93 ? -11.374 -4.543 -3.453 1.00 96.81 93 VAL A CA 1
ATOM 735 C C . VAL A 1 93 ? -11.358 -6.050 -3.171 1.00 96.81 93 VAL A C 1
ATOM 737 O O . VAL A 1 93 ? -11.986 -6.467 -2.195 1.00 96.81 93 VAL A O 1
ATOM 740 N N . PRO A 1 94 ? -10.642 -6.864 -3.972 1.00 95.88 94 PRO A N 1
ATOM 741 C CA . PRO A 1 94 ? -10.379 -8.268 -3.662 1.00 95.88 94 PRO A CA 1
ATOM 742 C C . PRO A 1 94 ? -9.310 -8.396 -2.572 1.00 95.88 94 PRO A C 1
ATOM 744 O O . PRO A 1 94 ? -8.408 -7.563 -2.499 1.00 95.88 94 PRO A O 1
ATOM 747 N N . ASP A 1 95 ? -9.345 -9.478 -1.796 1.00 95.31 95 ASP A N 1
ATOM 748 C CA . ASP A 1 95 ? -8.411 -9.668 -0.676 1.00 95.31 95 ASP A CA 1
ATOM 749 C C . ASP A 1 95 ? -6.944 -9.755 -1.137 1.00 95.31 95 ASP A C 1
ATOM 751 O O . ASP A 1 95 ? -6.084 -9.072 -0.581 1.00 95.31 95 ASP A O 1
ATOM 755 N N . ALA A 1 96 ? -6.679 -10.487 -2.226 1.00 96.06 96 ALA A N 1
ATOM 756 C CA . ALA A 1 96 ? -5.359 -10.582 -2.865 1.00 96.06 96 ALA A CA 1
ATOM 757 C C . ALA A 1 96 ? -5.032 -9.397 -3.803 1.00 96.06 96 ALA A C 1
ATOM 759 O O . ALA A 1 96 ? -3.924 -9.292 -4.330 1.00 96.06 96 ALA A O 1
ATOM 760 N N . GLY A 1 97 ? -5.996 -8.504 -4.052 1.00 96.56 97 GLY A N 1
ATOM 761 C CA . GLY A 1 97 ? -5.855 -7.401 -5.002 1.00 96.56 97 GLY A CA 1
ATOM 762 C C . GLY A 1 97 ? -5.890 -7.835 -6.470 1.00 96.56 97 GLY A C 1
ATOM 763 O O . GLY A 1 97 ? -6.485 -8.850 -6.841 1.00 96.56 97 GLY A O 1
ATOM 764 N N . ASN A 1 98 ? -5.271 -7.030 -7.333 1.00 97.75 98 ASN A N 1
ATOM 765 C CA . ASN A 1 98 ? -5.231 -7.259 -8.773 1.00 97.75 98 ASN A CA 1
ATOM 766 C C . ASN A 1 98 ? -3.880 -7.848 -9.193 1.00 97.75 98 ASN A C 1
ATOM 768 O O . ASN A 1 98 ? -2.931 -7.115 -9.477 1.00 97.75 98 ASN A O 1
ATOM 772 N N . MET A 1 99 ? -3.828 -9.175 -9.305 1.00 97.06 99 MET A N 1
ATOM 773 C CA . MET A 1 99 ? -2.611 -9.915 -9.662 1.00 97.06 99 MET A CA 1
ATOM 774 C C . MET A 1 99 ? -1.993 -9.475 -10.996 1.00 97.06 99 MET A C 1
ATOM 776 O O . MET A 1 99 ? -0.773 -9.411 -11.115 1.00 97.06 99 MET A O 1
ATOM 780 N N . LEU A 1 100 ? -2.808 -9.135 -12.002 1.00 97.94 100 LEU A N 1
ATOM 781 C CA . LEU A 1 100 ? -2.295 -8.681 -13.300 1.00 97.94 100 LEU A CA 1
ATOM 782 C C . LEU A 1 100 ? -1.612 -7.317 -13.183 1.00 97.94 100 LEU A C 1
ATOM 784 O O . LEU A 1 100 ? -0.544 -7.110 -13.756 1.00 97.94 100 LEU A O 1
ATOM 788 N N . ALA A 1 101 ? -2.208 -6.396 -12.424 1.00 97.19 101 ALA A N 1
ATOM 789 C CA . ALA A 1 101 ? -1.615 -5.088 -12.171 1.00 97.19 101 ALA A CA 1
ATOM 790 C C . ALA A 1 101 ? -0.335 -5.211 -11.335 1.00 97.19 101 ALA A C 1
ATOM 792 O O . ALA A 1 101 ? 0.672 -4.601 -11.682 1.00 97.19 101 ALA A O 1
ATOM 793 N N . GLN A 1 102 ? -0.350 -6.034 -10.281 1.00 97.12 102 GLN A N 1
ATOM 794 C CA . GLN A 1 102 ? 0.831 -6.301 -9.456 1.00 97.12 102 GLN A CA 1
ATOM 795 C C . GLN A 1 102 ? 1.978 -6.880 -10.293 1.00 97.12 102 GLN A C 1
ATOM 797 O O . GLN A 1 102 ? 3.105 -6.407 -10.185 1.00 97.12 102 GLN A O 1
ATOM 802 N N . GLN A 1 103 ? 1.690 -7.837 -11.181 1.00 98.00 103 GLN A N 1
ATOM 803 C CA . GLN A 1 103 ? 2.699 -8.426 -12.059 1.00 98.00 103 GLN A CA 1
ATOM 804 C C . GLN A 1 103 ? 3.263 -7.410 -13.060 1.00 98.00 103 GLN A C 1
ATOM 806 O O . GLN A 1 103 ? 4.471 -7.380 -13.276 1.00 98.00 103 GLN A O 1
ATOM 811 N N . ALA A 1 104 ? 2.414 -6.567 -13.654 1.00 97.88 104 ALA A N 1
ATOM 812 C CA . ALA A 1 104 ? 2.862 -5.515 -14.566 1.00 97.88 104 ALA A CA 1
ATOM 813 C C . ALA A 1 104 ? 3.725 -4.464 -13.850 1.00 97.88 104 ALA A C 1
ATOM 815 O O . ALA A 1 104 ? 4.728 -4.011 -14.397 1.00 97.88 104 ALA A O 1
ATOM 816 N N . ILE A 1 105 ? 3.363 -4.097 -12.616 1.00 96.75 105 ILE A N 1
ATOM 817 C CA . ILE A 1 105 ? 4.174 -3.208 -11.779 1.00 96.75 105 ILE A CA 1
ATOM 818 C C . ILE A 1 105 ? 5.522 -3.865 -11.478 1.00 96.75 105 ILE A C 1
ATOM 820 O O . ILE A 1 105 ? 6.537 -3.210 -11.661 1.00 96.75 105 ILE A O 1
ATOM 824 N N . ALA A 1 106 ? 5.544 -5.139 -11.079 1.00 96.31 106 ALA A N 1
ATOM 825 C CA . ALA A 1 106 ? 6.774 -5.860 -10.747 1.00 96.31 106 ALA A CA 1
ATOM 826 C C . ALA A 1 106 ? 7.702 -6.097 -11.953 1.00 96.31 106 ALA A C 1
ATOM 828 O O . ALA A 1 106 ? 8.913 -6.196 -11.780 1.00 96.31 106 ALA A O 1
ATOM 829 N N . ASP A 1 107 ? 7.155 -6.189 -13.169 1.00 97.94 107 ASP A N 1
ATOM 830 C CA . ASP A 1 107 ? 7.948 -6.314 -14.400 1.00 97.94 107 ASP A CA 1
ATOM 831 C C . ASP A 1 107 ? 8.707 -5.016 -14.723 1.00 97.94 107 ASP A C 1
ATOM 833 O O . ASP A 1 107 ? 9.857 -5.041 -15.160 1.00 97.94 107 ASP A O 1
ATOM 837 N N . VAL A 1 108 ? 8.076 -3.864 -14.475 1.00 97.62 108 VAL A N 1
ATOM 838 C CA . VAL A 1 108 ? 8.615 -2.547 -14.852 1.00 97.62 108 VAL A CA 1
ATOM 839 C C . VAL A 1 108 ? 9.367 -1.872 -13.708 1.00 97.62 108 VAL A C 1
ATOM 841 O O . VAL A 1 108 ? 10.337 -1.154 -13.952 1.00 97.62 108 VAL A O 1
ATOM 844 N N . PHE A 1 109 ? 8.925 -2.075 -12.469 1.00 96.75 109 PHE A N 1
ATOM 845 C CA . PHE A 1 109 ? 9.406 -1.367 -11.290 1.00 96.75 109 PHE A CA 1
ATOM 846 C C . PHE A 1 109 ? 9.927 -2.324 -10.223 1.00 96.75 109 PHE A C 1
ATOM 848 O O . PHE A 1 109 ? 9.345 -3.373 -9.956 1.00 96.75 109 PHE A O 1
ATOM 855 N N . CYS A 1 110 ? 10.987 -1.907 -9.542 1.00 94.50 110 CYS A N 1
ATOM 856 C CA . CYS A 1 110 ? 11.493 -2.562 -8.348 1.00 94.50 110 CYS A CA 1
ATOM 857 C C . CYS A 1 110 ? 11.680 -1.550 -7.219 1.00 94.50 110 CYS A C 1
ATOM 859 O O . CYS A 1 110 ? 11.926 -0.364 -7.453 1.00 94.50 110 CYS A O 1
ATOM 861 N N . VAL A 1 111 ? 11.553 -2.034 -5.984 1.00 91.56 111 VAL A N 1
ATOM 862 C CA . VAL A 1 111 ? 11.880 -1.248 -4.797 1.00 91.56 111 VAL A CA 1
ATOM 863 C C . VAL A 1 111 ? 13.354 -1.465 -4.478 1.00 91.56 111 VAL A C 1
ATOM 865 O O . VAL A 1 111 ? 13.784 -2.603 -4.291 1.00 91.56 111 VAL A O 1
ATOM 868 N N . ASN A 1 112 ? 14.137 -0.392 -4.460 1.00 86.19 112 ASN A N 1
ATOM 869 C CA . ASN A 1 112 ? 15.554 -0.414 -4.129 1.00 86.19 112 ASN A CA 1
ATOM 870 C C . ASN A 1 112 ? 15.981 0.953 -3.590 1.00 86.19 112 ASN A C 1
ATOM 872 O O . ASN A 1 112 ? 15.519 1.980 -4.073 1.00 86.19 112 ASN A O 1
ATOM 876 N N . GLY A 1 113 ? 16.893 0.958 -2.623 1.00 86.31 113 GLY A N 1
ATOM 877 C CA . GLY A 1 113 ? 17.390 2.182 -2.011 1.00 86.31 113 GLY A CA 1
ATOM 878 C C . GLY A 1 113 ? 16.320 2.971 -1.258 1.00 86.31 113 GLY A C 1
ATOM 879 O O . GLY A 1 113 ? 15.178 2.540 -1.064 1.00 86.31 113 GLY A O 1
ATOM 880 N N . ASP A 1 114 ? 16.722 4.155 -0.823 1.00 87.75 114 ASP A N 1
ATOM 881 C CA . ASP A 1 114 ? 15.900 5.017 0.012 1.00 87.75 114 ASP A CA 1
ATOM 882 C C . ASP A 1 114 ? 15.272 6.123 -0.832 1.00 87.75 114 ASP A C 1
ATOM 884 O O . ASP A 1 114 ? 15.842 6.560 -1.834 1.00 87.75 114 ASP A O 1
ATOM 888 N N . SER A 1 115 ? 14.105 6.601 -0.408 1.00 87.06 115 SER A N 1
ATOM 889 C CA . SER A 1 115 ? 13.423 7.715 -1.066 1.00 87.06 115 SER A CA 1
ATOM 890 C C . SER A 1 115 ? 13.172 8.845 -0.083 1.00 87.06 115 SER A C 1
ATOM 892 O O . SER A 1 115 ? 12.805 8.605 1.069 1.00 87.06 115 SER A O 1
ATOM 894 N N . GLU A 1 116 ? 13.354 10.085 -0.534 1.00 86.31 116 GLU A N 1
ATOM 895 C CA . GLU A 1 116 ? 12.974 11.263 0.240 1.00 86.31 116 GLU A CA 1
ATOM 896 C C . GLU A 1 116 ? 11.477 11.525 0.074 1.00 86.31 116 GLU A C 1
ATOM 898 O O . GLU A 1 116 ? 10.981 11.861 -1.002 1.00 86.31 116 GLU A O 1
ATOM 903 N N . TRP A 1 117 ? 10.754 11.420 1.179 1.00 85.00 117 TRP A N 1
ATOM 904 C CA . TRP A 1 117 ? 9.357 11.782 1.276 1.00 85.00 117 TRP A CA 1
ATOM 905 C C . TRP A 1 117 ? 9.248 13.173 1.867 1.00 85.00 117 TRP A C 1
ATOM 907 O O . TRP A 1 117 ? 9.603 13.435 3.019 1.00 85.00 117 TRP A O 1
ATOM 917 N N . ARG A 1 118 ? 8.715 14.094 1.070 1.00 81.62 118 ARG A N 1
ATOM 918 C CA . ARG A 1 118 ? 8.476 15.462 1.518 1.00 81.62 118 ARG A CA 1
ATOM 919 C C . ARG A 1 118 ? 7.599 15.456 2.778 1.00 81.62 118 ARG A C 1
ATOM 921 O O . ARG A 1 118 ? 6.486 14.947 2.739 1.00 81.62 118 ARG A O 1
ATOM 928 N N . GLY A 1 119 ? 8.114 16.028 3.865 1.00 80.38 119 GLY A N 1
ATOM 929 C CA . GLY A 1 119 ? 7.438 16.086 5.171 1.00 80.38 119 GLY A CA 1
ATOM 930 C C . GLY A 1 119 ? 7.733 14.901 6.102 1.00 80.38 119 GLY A C 1
ATOM 931 O O . GLY A 1 119 ? 7.624 15.056 7.313 1.00 80.38 119 GLY A O 1
ATOM 932 N N . LEU A 1 120 ? 8.187 13.758 5.572 1.00 78.50 120 LEU A N 1
ATOM 933 C CA . LEU A 1 120 ? 8.505 12.549 6.353 1.00 78.50 120 LEU A CA 1
ATOM 934 C C . LEU A 1 120 ? 10.007 12.227 6.403 1.00 78.50 120 LEU A C 1
ATOM 936 O O . LEU A 1 120 ? 10.433 11.403 7.205 1.00 78.50 120 LEU A O 1
ATOM 940 N N . GLY A 1 121 ? 10.818 12.898 5.585 1.00 85.31 121 GLY A N 1
ATOM 941 C CA . GLY A 1 121 ? 12.251 12.644 5.494 1.00 85.31 121 GLY A CA 1
ATOM 942 C C . GLY A 1 121 ? 12.561 11.432 4.621 1.00 85.31 121 GLY A C 1
ATOM 943 O O . GLY A 1 121 ? 11.800 11.087 3.722 1.00 85.31 121 GLY A O 1
ATOM 944 N N . VAL A 1 122 ? 13.716 10.815 4.845 1.00 87.06 122 VAL A N 1
ATOM 945 C CA . VAL A 1 122 ? 14.145 9.645 4.073 1.00 87.06 122 VAL A CA 1
ATOM 946 C C . VAL A 1 122 ? 13.487 8.395 4.647 1.00 87.06 122 VAL A C 1
ATOM 948 O O . VAL A 1 122 ? 13.614 8.129 5.839 1.00 87.06 122 VAL A O 1
ATOM 951 N N . ILE A 1 123 ? 12.802 7.634 3.794 1.00 86.12 123 ILE A N 1
ATOM 952 C CA . ILE A 1 123 ? 12.203 6.348 4.154 1.00 86.12 123 ILE A CA 1
ATOM 953 C C . ILE A 1 123 ? 13.055 5.242 3.540 1.00 86.12 123 ILE A C 1
ATOM 955 O O . ILE A 1 123 ? 13.189 5.156 2.312 1.00 86.12 123 ILE A O 1
ATOM 959 N N . GLU A 1 124 ? 13.621 4.405 4.405 1.00 86.06 124 GLU A N 1
ATOM 960 C CA . GLU A 1 124 ? 14.477 3.290 4.007 1.00 86.06 124 GLU A CA 1
ATOM 961 C C . GLU A 1 124 ? 13.729 2.305 3.108 1.00 86.06 124 GLU A C 1
ATOM 963 O O . GLU A 1 124 ? 12.549 2.017 3.326 1.00 86.06 124 GLU A O 1
ATOM 968 N N . SER A 1 125 ? 14.423 1.766 2.100 1.00 85.50 125 SER A N 1
ATOM 969 C CA . SER A 1 125 ? 13.870 0.728 1.211 1.00 85.50 125 SER A CA 1
ATOM 970 C C . SER A 1 125 ? 12.510 1.103 0.595 1.00 85.50 125 SER A C 1
ATOM 972 O O . SER A 1 125 ? 11.610 0.270 0.486 1.00 85.50 125 SER A O 1
ATOM 974 N N . SER A 1 126 ? 12.342 2.374 0.220 1.00 89.69 126 SER A N 1
ATOM 975 C CA . SER A 1 126 ? 11.113 2.906 -0.389 1.00 89.69 126 SER A CA 1
ATOM 976 C C . SER A 1 126 ? 11.331 3.537 -1.767 1.00 89.69 126 SER A C 1
ATOM 978 O O . SER A 1 126 ? 10.369 3.991 -2.392 1.00 89.69 126 SER A O 1
ATOM 980 N N . GLY A 1 127 ? 12.580 3.571 -2.249 1.00 91.06 127 GLY A N 1
ATOM 981 C CA . GLY A 1 127 ? 12.920 4.038 -3.591 1.00 91.06 127 GLY A CA 1
ATOM 982 C C . GLY A 1 127 ? 12.315 3.130 -4.650 1.00 91.06 127 GLY A C 1
ATOM 983 O O . GLY A 1 127 ? 12.477 1.914 -4.593 1.00 91.06 127 GLY A O 1
ATOM 984 N N . VAL A 1 128 ? 11.598 3.708 -5.615 1.00 94.62 128 VAL A N 1
ATOM 985 C CA . VAL A 1 128 ? 11.050 2.965 -6.754 1.00 94.62 128 VAL A CA 1
ATOM 986 C C . VAL A 1 128 ? 11.874 3.287 -7.986 1.00 94.62 128 VAL A C 1
ATOM 988 O O . VAL A 1 128 ? 11.992 4.446 -8.379 1.00 94.62 128 VAL A O 1
ATOM 991 N N . HIS A 1 129 ? 12.400 2.249 -8.624 1.00 94.44 129 HIS A N 1
ATOM 992 C CA . HIS A 1 129 ? 13.242 2.356 -9.810 1.00 94.44 129 HIS A CA 1
ATOM 993 C C . HIS A 1 129 ? 12.713 1.476 -10.936 1.00 94.44 129 HIS A C 1
ATOM 995 O O . HIS A 1 129 ? 11.949 0.541 -10.700 1.00 94.44 129 HIS A O 1
ATOM 1001 N N . LEU A 1 130 ? 13.140 1.762 -12.168 1.00 96.06 130 LEU A N 1
ATOM 1002 C CA . LEU A 1 130 ? 12.903 0.864 -13.294 1.00 96.06 130 LEU A CA 1
ATOM 1003 C C . LEU A 1 130 ? 13.791 -0.381 -13.180 1.00 96.06 130 LEU A C 1
ATOM 1005 O O . LEU A 1 130 ? 14.984 -0.280 -12.867 1.00 96.06 130 LEU A O 1
ATOM 1009 N N . THR A 1 131 ? 13.226 -1.544 -13.491 1.00 96.94 131 THR A N 1
ATOM 1010 C CA . THR A 1 131 ? 13.968 -2.809 -13.593 1.00 96.94 131 THR A CA 1
ATOM 1011 C C . THR A 1 131 ? 15.037 -2.740 -14.695 1.00 96.94 131 THR A C 1
ATOM 1013 O O . THR A 1 131 ? 14.934 -1.910 -15.612 1.00 96.94 131 THR A O 1
ATOM 1016 N N . PRO A 1 132 ? 16.089 -3.585 -14.642 1.00 95.75 132 PRO A N 1
ATOM 1017 C CA . PRO A 1 132 ? 17.179 -3.573 -15.624 1.00 95.75 132 PRO A CA 1
ATOM 1018 C C . PRO A 1 132 ? 16.709 -3.612 -17.086 1.00 95.75 132 PRO A C 1
ATOM 1020 O O . PRO A 1 132 ? 17.253 -2.910 -17.939 1.00 95.75 132 PRO A O 1
ATOM 1023 N N . GLU A 1 133 ? 15.659 -4.377 -17.372 1.00 96.25 133 GLU A N 1
ATOM 1024 C CA . GLU A 1 133 ? 15.061 -4.556 -18.695 1.00 96.25 133 GLU A CA 1
ATOM 1025 C C . GLU A 1 133 ? 14.429 -3.260 -19.237 1.00 96.25 133 GLU A C 1
ATOM 1027 O O . GLU A 1 133 ? 14.357 -3.047 -20.454 1.00 96.25 133 GLU A O 1
ATOM 1032 N N . TYR A 1 134 ? 14.012 -2.363 -18.339 1.00 96.19 134 TYR A N 1
ATOM 1033 C CA . TYR A 1 134 ? 13.323 -1.111 -18.651 1.00 96.19 134 TYR A CA 1
ATOM 1034 C C . TYR A 1 134 ? 14.204 0.138 -18.490 1.00 96.19 134 TYR A C 1
ATOM 1036 O O . TYR A 1 134 ? 13.779 1.229 -18.871 1.00 96.19 134 TYR A O 1
ATOM 1044 N N . GLN A 1 135 ? 15.463 -0.008 -18.062 1.00 94.56 135 GLN A N 1
ATOM 1045 C CA . GLN A 1 135 ? 16.420 1.093 -17.849 1.00 94.56 135 GLN A CA 1
ATOM 1046 C C . GLN A 1 135 ? 16.636 2.008 -19.064 1.00 94.56 135 GLN A C 1
ATOM 1048 O O . GLN A 1 135 ? 16.935 3.190 -18.921 1.00 94.56 135 GLN A O 1
ATOM 1053 N N . ARG A 1 136 ? 16.419 1.516 -20.290 1.00 95.12 136 ARG A N 1
ATOM 1054 C CA . ARG A 1 136 ? 16.476 2.355 -21.506 1.00 95.12 136 ARG A CA 1
ATOM 1055 C C . ARG A 1 136 ? 15.468 3.513 -21.515 1.00 95.12 136 ARG A C 1
ATOM 1057 O O . ARG A 1 136 ? 15.603 4.412 -22.342 1.00 95.12 136 ARG A O 1
ATOM 1064 N N . PHE A 1 137 ? 14.437 3.443 -20.674 1.00 96.75 137 PHE A N 1
ATOM 1065 C CA . PHE A 1 137 ? 13.416 4.473 -20.525 1.00 96.75 137 PHE A CA 1
ATOM 1066 C C . PHE A 1 137 ? 13.691 5.406 -19.344 1.00 96.75 137 PHE A C 1
ATOM 1068 O O . PHE A 1 137 ? 12.956 6.371 -19.181 1.00 96.75 137 PHE A O 1
ATOM 1075 N N . ASP A 1 138 ? 14.722 5.161 -18.536 1.00 95.44 138 ASP A N 1
ATOM 1076 C CA . ASP A 1 138 ? 15.037 5.992 -17.378 1.00 95.44 138 ASP A CA 1
ATOM 1077 C C . ASP A 1 138 ? 15.495 7.393 -17.825 1.00 95.44 138 ASP A C 1
ATOM 1079 O O . ASP A 1 138 ? 16.513 7.565 -18.509 1.00 95.44 138 ASP A O 1
ATOM 1083 N N . ALA A 1 139 ? 14.706 8.409 -17.469 1.00 95.00 139 ALA A N 1
ATOM 1084 C CA . ALA A 1 139 ? 14.998 9.794 -17.810 1.00 95.00 139 ALA A CA 1
ATOM 1085 C C . ALA A 1 139 ? 16.233 10.326 -17.065 1.00 95.00 139 ALA A C 1
ATOM 1087 O O . ALA A 1 139 ? 17.001 11.102 -17.635 1.00 95.00 139 ALA A O 1
ATOM 1088 N N . GLU A 1 140 ? 16.460 9.913 -15.819 1.00 92.56 140 GLU A N 1
ATOM 1089 C CA . GLU A 1 140 ? 17.608 10.359 -15.025 1.00 92.56 140 GLU A CA 1
ATOM 1090 C C . GLU A 1 140 ? 18.906 9.794 -15.589 1.00 92.56 140 GLU A C 1
ATOM 1092 O O . GLU A 1 140 ? 19.873 10.535 -15.787 1.00 92.56 140 GLU A O 1
ATOM 1097 N N . ALA A 1 141 ? 18.903 8.509 -15.953 1.00 91.62 141 ALA A N 1
ATOM 1098 C CA . ALA A 1 141 ? 20.045 7.868 -16.592 1.00 91.62 141 ALA A CA 1
ATOM 1099 C C . ALA A 1 141 ? 20.364 8.489 -17.965 1.00 91.62 141 ALA A C 1
ATOM 1101 O O . ALA A 1 141 ? 21.541 8.651 -18.317 1.00 91.62 141 ALA A O 1
ATOM 1102 N N . HIS A 1 142 ? 19.330 8.852 -18.737 1.00 93.38 142 HIS A N 1
ATOM 1103 C CA . HIS A 1 142 ? 19.488 9.424 -20.075 1.00 93.38 142 HIS A CA 1
ATOM 1104 C C . HIS A 1 142 ? 19.949 10.887 -20.055 1.00 93.38 142 HIS A C 1
ATOM 1106 O O . HIS A 1 142 ? 20.922 11.231 -20.727 1.00 93.38 142 HIS A O 1
ATOM 1112 N N . PHE A 1 143 ? 19.264 11.751 -19.299 1.00 93.94 143 PHE A N 1
ATOM 1113 C CA . PHE A 1 143 ? 19.509 13.197 -19.316 1.00 93.94 143 PHE A CA 1
ATOM 1114 C C . PHE A 1 143 ? 20.567 13.651 -18.312 1.00 93.94 143 PHE A C 1
ATOM 1116 O O . PHE A 1 143 ? 21.119 14.736 -18.486 1.00 93.94 143 PHE A O 1
ATOM 1123 N N . ARG A 1 144 ? 20.865 12.838 -17.288 1.00 92.06 144 ARG A N 1
ATOM 1124 C CA . ARG A 1 144 ? 21.851 13.133 -16.235 1.00 92.06 144 ARG A CA 1
ATOM 1125 C C . ARG A 1 144 ? 21.693 14.555 -15.680 1.00 92.06 144 ARG A C 1
ATOM 1127 O O . ARG A 1 144 ? 22.644 15.341 -15.748 1.00 92.06 144 ARG A O 1
ATOM 1134 N N . PRO A 1 145 ? 20.494 14.919 -15.189 1.00 85.81 145 PRO A N 1
ATOM 1135 C CA . PRO A 1 145 ? 20.272 16.248 -14.642 1.00 85.81 145 PRO A CA 1
ATOM 1136 C C . PRO A 1 145 ? 21.281 16.509 -13.520 1.00 85.81 145 PRO A C 1
ATOM 1138 O O . PRO A 1 145 ? 21.548 15.638 -12.690 1.00 85.81 145 PRO A O 1
ATOM 1141 N N . SER A 1 146 ? 21.873 17.703 -13.495 1.00 82.69 146 SER A N 1
ATOM 1142 C CA . SER A 1 146 ? 22.702 18.087 -12.360 1.00 82.69 146 SER A CA 1
ATOM 1143 C C . SER A 1 146 ? 21.813 18.176 -11.125 1.00 82.69 146 SER A C 1
ATOM 1145 O O . SER A 1 146 ? 20.749 18.798 -11.155 1.00 82.69 146 SER A O 1
ATOM 1147 N N . ALA A 1 147 ? 22.247 17.564 -10.023 1.00 66.00 147 ALA A N 1
ATOM 1148 C CA . ALA A 1 147 ? 21.619 17.819 -8.739 1.00 66.00 147 ALA A CA 1
ATOM 1149 C C . ALA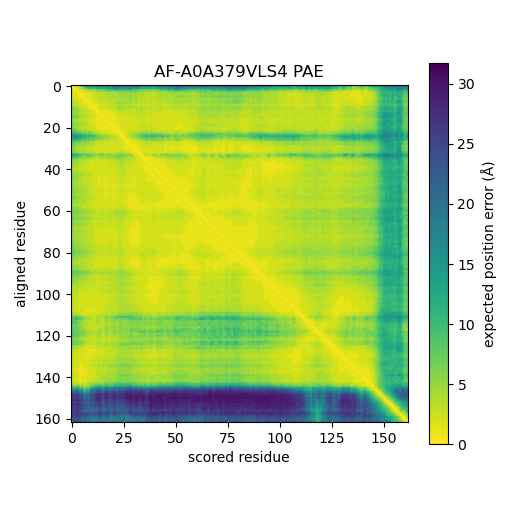 A 1 147 ? 21.736 19.325 -8.477 1.00 66.00 147 ALA A C 1
ATOM 1151 O O . ALA A 1 147 ? 22.846 19.845 -8.321 1.00 66.00 147 ALA A O 1
ATOM 1152 N N . ALA A 1 148 ? 20.609 20.041 -8.468 1.00 57.47 148 ALA A N 1
ATOM 1153 C CA . ALA A 1 148 ? 20.586 21.391 -7.927 1.00 57.47 148 ALA A CA 1
ATOM 1154 C C . ALA A 1 148 ? 21.222 21.308 -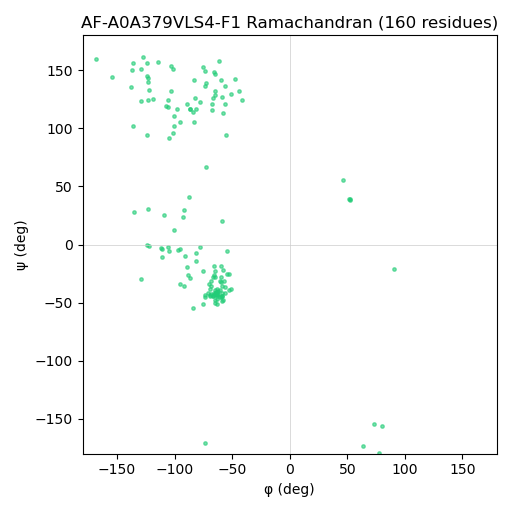6.534 1.00 57.47 148 ALA A C 1
ATOM 1156 O O . ALA A 1 148 ? 20.900 20.395 -5.771 1.00 57.47 148 ALA A O 1
ATOM 1157 N N . ALA A 1 149 ? 22.202 22.175 -6.256 1.00 42.78 149 ALA A N 1
ATOM 1158 C CA . ALA A 1 149 ? 23.008 22.120 -5.043 1.00 42.78 149 ALA A CA 1
ATOM 1159 C C . ALA A 1 149 ? 22.127 21.791 -3.827 1.00 42.78 149 ALA A C 1
ATOM 1161 O O . ALA A 1 149 ? 21.157 22.502 -3.562 1.00 42.78 149 ALA A O 1
ATOM 1162 N N . ARG A 1 150 ? 22.477 20.719 -3.101 1.00 45.09 150 ARG A N 1
ATOM 1163 C CA . ARG A 1 150 ? 21.799 20.157 -1.909 1.00 45.09 150 ARG A CA 1
ATOM 1164 C C . ARG A 1 150 ? 21.660 21.131 -0.714 1.00 45.09 150 ARG A C 1
ATOM 1166 O O . ARG A 1 150 ? 21.474 20.707 0.417 1.00 45.09 150 ARG A O 1
ATOM 1173 N N . SER A 1 151 ? 21.761 22.438 -0.947 1.00 38.03 151 SER A N 1
ATOM 1174 C CA . SER A 1 151 ? 21.631 23.526 0.024 1.00 38.03 151 SER A CA 1
ATOM 1175 C C . SER A 1 151 ? 20.344 24.341 -0.171 1.00 38.03 151 SER A C 1
ATOM 1177 O O . SER A 1 151 ? 20.274 25.506 0.219 1.00 38.03 151 SER A O 1
ATOM 1179 N N . MET A 1 152 ? 19.301 23.752 -0.749 1.00 38.94 152 MET A N 1
ATOM 1180 C CA . MET A 1 152 ? 17.946 24.200 -0.454 1.00 38.94 152 MET A CA 1
ATOM 1181 C C . MET A 1 152 ? 17.323 23.167 0.463 1.00 38.94 152 MET A C 1
ATOM 1183 O O . MET A 1 152 ? 16.717 22.201 0.015 1.00 38.94 152 MET A O 1
ATOM 1187 N N . THR A 1 153 ? 17.466 23.388 1.768 1.00 42.53 153 THR A N 1
ATOM 1188 C CA . THR A 1 153 ? 16.503 22.870 2.730 1.00 42.53 153 THR A CA 1
ATOM 1189 C C . THR A 1 153 ? 15.144 23.399 2.283 1.00 42.53 153 THR A C 1
ATOM 1191 O O . THR A 1 153 ? 14.770 24.519 2.631 1.00 42.53 153 THR A O 1
ATOM 1194 N N . ILE A 1 154 ? 14.392 22.627 1.495 1.00 50.00 154 ILE A N 1
ATOM 1195 C CA . ILE A 1 154 ? 12.957 22.853 1.324 1.00 50.00 154 ILE A CA 1
ATOM 1196 C C . ILE A 1 154 ? 12.323 22.402 2.641 1.00 50.00 154 ILE A C 1
ATOM 1198 O O . ILE A 1 154 ? 11.602 21.415 2.724 1.00 50.00 154 ILE A O 1
ATOM 1202 N N . ARG A 1 155 ? 12.629 23.133 3.719 1.00 44.78 155 ARG A N 1
ATOM 1203 C CA . ARG A 1 155 ? 11.746 23.184 4.869 1.00 44.78 155 ARG A CA 1
ATOM 1204 C C . ARG A 1 155 ? 10.449 23.727 4.301 1.00 44.78 155 ARG A C 1
ATOM 1206 O O . ARG A 1 155 ? 10.453 24.771 3.641 1.00 44.78 155 ARG A O 1
ATOM 1213 N N . ALA A 1 156 ? 9.354 23.013 4.537 1.00 49.25 156 ALA A N 1
ATOM 1214 C CA . ALA A 1 156 ? 8.047 23.631 4.446 1.00 49.25 156 ALA A CA 1
ATOM 1215 C C . ALA A 1 156 ? 8.160 24.999 5.162 1.00 49.25 156 ALA A C 1
ATOM 1217 O O . ALA A 1 156 ? 8.805 25.061 6.219 1.00 49.25 156 ALA A O 1
ATOM 1218 N N . PRO A 1 157 ? 7.689 26.115 4.566 1.00 51.09 157 PRO A N 1
ATOM 1219 C CA . PRO A 1 157 ? 7.775 27.423 5.218 1.00 51.09 157 PRO A CA 1
ATOM 1220 C C . PRO A 1 157 ? 7.278 27.264 6.655 1.00 51.09 157 PRO A C 1
ATOM 1222 O O . PRO A 1 157 ? 6.366 26.480 6.860 1.00 51.09 157 PRO A O 1
ATOM 1225 N N . ALA A 1 158 ? 7.865 27.942 7.646 1.00 52.66 158 ALA A N 1
ATOM 1226 C CA . ALA A 1 158 ? 7.693 27.629 9.078 1.00 52.66 158 ALA A CA 1
ATOM 1227 C C . ALA A 1 158 ? 6.232 27.562 9.610 1.00 52.66 158 ALA A C 1
ATOM 1229 O O . ALA A 1 158 ? 6.016 27.206 10.763 1.00 52.66 158 ALA A O 1
ATOM 1230 N N . ALA A 1 159 ? 5.235 27.892 8.781 1.00 52.28 159 ALA A N 1
ATOM 1231 C CA . ALA A 1 159 ? 3.799 27.781 9.029 1.00 52.28 159 ALA A CA 1
ATOM 1232 C C . ALA A 1 159 ? 3.089 26.613 8.296 1.00 52.28 159 ALA A C 1
ATOM 1234 O O . ALA A 1 159 ? 1.897 26.396 8.509 1.00 52.28 159 ALA A O 1
ATOM 1235 N N . ALA A 1 160 ? 3.768 25.877 7.418 1.00 54.97 160 ALA A N 1
ATOM 1236 C CA . ALA A 1 160 ? 3.208 24.750 6.687 1.00 54.97 160 ALA A CA 1
ATOM 1237 C C . ALA A 1 160 ? 3.286 23.490 7.554 1.00 54.97 160 ALA A C 1
ATOM 1239 O O . ALA A 1 160 ? 4.366 23.009 7.881 1.00 54.97 160 ALA A O 1
ATOM 1240 N N . LYS A 1 161 ? 2.115 22.975 7.932 1.00 55.00 161 LYS A N 1
ATOM 1241 C CA . LYS A 1 161 ? 1.939 21.721 8.677 1.00 55.00 161 LYS A CA 1
ATOM 1242 C C . LYS A 1 161 ? 1.845 20.512 7.730 1.00 55.00 161 LYS A C 1
ATOM 1244 O O . LYS A 1 161 ? 0.969 19.671 7.916 1.00 55.00 161 LYS A O 1
ATOM 1249 N N . CYS A 1 162 ? 2.665 20.490 6.681 1.00 49.97 162 CYS A N 1
ATOM 1250 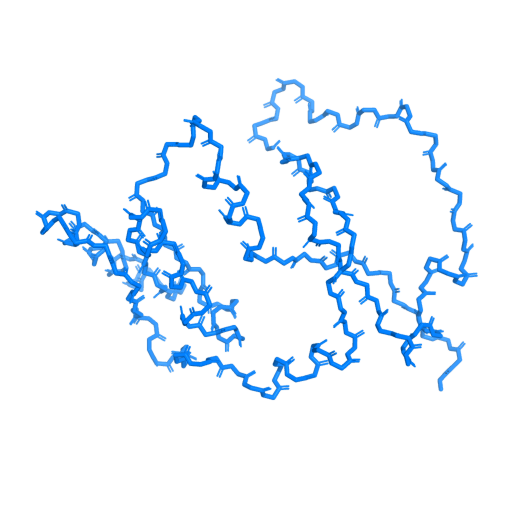C CA . CYS A 1 162 ? 2.752 19.379 5.733 1.00 49.97 162 CYS A CA 1
ATOM 1251 C C . CYS A 1 162 ? 4.111 18.706 5.851 1.00 49.97 162 CYS A C 1
ATOM 1253 O O . CYS A 1 162 ? 5.112 19.455 5.947 1.00 49.97 162 CYS A O 1
#

Sequence (162 aa):
MRNFYFFCQHITLIPTLRSLLEQPDNGIDAFLAPGHVSMVIGTEAYQFIAADFNRPLVVAGFEPLDLLQGVVMLVEQKIAALSQVENQYRRVVPDAGNMLAQQAIADVFCVNGDSEWRGLGVIESSGVHLTPEYQRFDAEAHFRPSAAARSMTIRAPAAAKC